Protein AF-A0A433U2H5-F1 (afdb_monomer_lite)

pLDDT: mean 84.9, std 12.85, range [33.16, 98.19]

Secondary structure (DSSP, 8-state):
-HHHHHHHHHHHHHHHHHHHHHHHHHHHHHHHHHHHHHHHHHHHT--TT--EEEE-TTS-SSSSPP-S--EEEESS-SS-SEEEEEEESSS-EEEEEEETTS-EEEEETTT-TT--S--GGGS-HHHHHHHHHHHHHHHH--HHHHHS-------

Foldseek 3Di:
DVVVVVVVVVVVVVVVVVVVVVVVVVVVVVVVVVVVVVVVQVVVQDDPQFPKDKDAQPRDPDPPTDDPGIDIDTPADSDNQKFWDADDDPVFGKIWMAGPVRDIFIDGCVVVVPSPDGCLVVDDPVVNVVRVVLRVQCVPADDDVSNVPPPPPDD

Structure (mmCIF, N/CA/C/O backbone):
data_AF-A0A433U2H5-F1
#
_entry.id   AF-A0A433U2H5-F1
#
loop_
_atom_site.group_PDB
_atom_site.id
_atom_site.type_symbol
_atom_site.label_atom_id
_atom_site.label_alt_id
_atom_site.label_comp_id
_atom_site.label_asym_id
_atom_site.label_entity_id
_atom_site.label_seq_id
_atom_site.pdbx_PDB_ins_code
_atom_site.Cartn_x
_atom_site.Cartn_y
_atom_site.Cartn_z
_atom_site.occupancy
_atom_site.B_iso_or_equiv
_atom_site.auth_seq_id
_atom_site.auth_comp_id
_atom_site.auth_asym_id
_atom_site.auth_atom_id
_atom_site.pdbx_PDB_model_num
ATOM 1 N N . MET A 1 1 ? 67.297 -12.622 -43.896 1.00 78.94 1 MET A N 1
ATOM 2 C CA . MET A 1 1 ? 66.364 -13.528 -43.183 1.00 78.94 1 MET A CA 1
ATOM 3 C C . MET A 1 1 ? 65.752 -12.877 -41.939 1.00 78.94 1 MET A C 1
ATOM 5 O O . MET A 1 1 ? 64.536 -12.780 -41.875 1.00 78.94 1 MET A O 1
ATOM 9 N N . ILE A 1 2 ? 66.555 -12.343 -41.008 1.00 82.69 2 ILE A N 1
ATOM 10 C CA . ILE A 1 2 ? 66.077 -11.701 -39.761 1.00 82.69 2 ILE A CA 1
ATOM 11 C C . ILE A 1 2 ? 65.102 -10.535 -40.014 1.00 82.69 2 ILE A C 1
ATOM 13 O O . ILE A 1 2 ? 64.040 -10.492 -39.406 1.00 82.69 2 ILE A O 1
ATOM 17 N N . LEU A 1 3 ? 65.402 -9.638 -40.962 1.00 79.56 3 LEU A N 1
ATOM 18 C CA . LEU A 1 3 ? 64.516 -8.512 -41.307 1.00 79.56 3 LEU A CA 1
ATOM 19 C C . LEU A 1 3 ? 63.147 -8.958 -41.845 1.00 79.56 3 LEU A C 1
ATOM 21 O O . LEU A 1 3 ? 62.137 -8.339 -41.539 1.00 79.56 3 LEU A O 1
ATOM 25 N N . ILE A 1 4 ? 63.101 -10.062 -42.597 1.00 82.19 4 ILE A N 1
ATOM 26 C CA . ILE A 1 4 ? 61.854 -10.616 -43.144 1.00 82.19 4 ILE A CA 1
ATOM 27 C C . ILE A 1 4 ? 61.012 -11.214 -42.013 1.00 8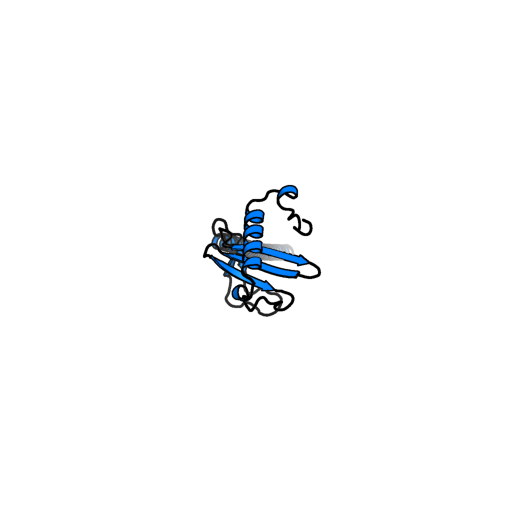2.19 4 ILE A C 1
ATOM 29 O O . ILE A 1 4 ? 59.814 -10.965 -41.947 1.00 82.19 4 ILE A O 1
ATOM 33 N N . ILE A 1 5 ? 61.647 -11.938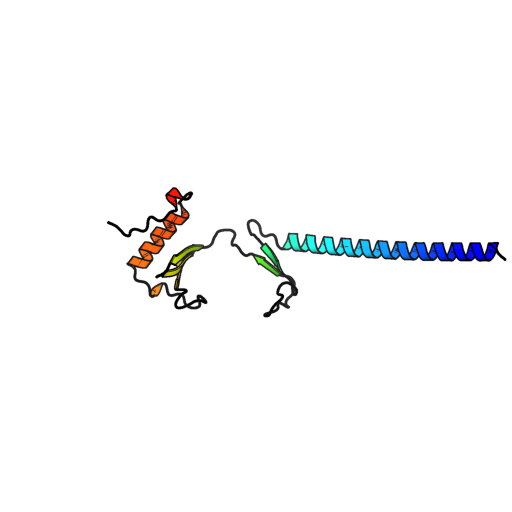 -41.086 1.00 81.81 5 ILE A N 1
ATOM 34 C CA . ILE A 1 5 ? 60.992 -12.510 -39.900 1.00 81.81 5 ILE A CA 1
ATOM 35 C C . ILE A 1 5 ? 60.451 -11.398 -38.992 1.00 81.81 5 ILE A C 1
ATOM 37 O O . ILE A 1 5 ? 59.309 -11.468 -38.548 1.00 81.81 5 ILE A O 1
ATOM 41 N N . MET A 1 6 ? 61.235 -10.341 -38.764 1.00 84.81 6 MET A N 1
ATOM 42 C CA . MET A 1 6 ? 60.808 -9.171 -37.992 1.00 84.81 6 MET A CA 1
ATOM 43 C C . MET A 1 6 ? 59.628 -8.459 -38.654 1.00 84.81 6 MET A C 1
ATOM 45 O O . MET A 1 6 ? 58.644 -8.158 -37.986 1.00 84.81 6 MET A O 1
ATOM 49 N N . MET A 1 7 ? 59.674 -8.256 -39.972 1.00 84.31 7 MET A N 1
ATOM 50 C CA . MET A 1 7 ? 58.583 -7.625 -40.714 1.00 84.31 7 MET A CA 1
ATOM 51 C C . MET A 1 7 ? 57.306 -8.479 -40.684 1.00 84.31 7 MET A C 1
ATOM 53 O O . MET A 1 7 ? 56.217 -7.947 -40.483 1.00 84.31 7 MET A O 1
ATOM 57 N N . TRP A 1 8 ? 57.427 -9.804 -40.792 1.00 86.62 8 TRP A N 1
ATOM 58 C CA . TRP A 1 8 ? 56.295 -10.729 -40.687 1.00 86.62 8 TRP A CA 1
ATOM 59 C C . TRP A 1 8 ? 55.679 -10.720 -39.279 1.00 86.62 8 TRP A C 1
ATOM 61 O O . TRP A 1 8 ? 54.466 -10.577 -39.134 1.00 86.62 8 TRP A O 1
ATOM 71 N N . LEU A 1 9 ? 56.506 -10.750 -38.228 1.00 84.62 9 LEU A N 1
ATOM 72 C CA . LEU A 1 9 ? 56.058 -10.597 -36.840 1.00 84.62 9 LEU A CA 1
ATOM 73 C C . LEU A 1 9 ? 55.347 -9.256 -36.616 1.00 84.62 9 LEU A C 1
ATOM 75 O O . LEU A 1 9 ? 54.261 -9.227 -36.041 1.00 84.62 9 LEU A O 1
ATOM 79 N N . MET A 1 10 ? 55.887 -8.152 -37.132 1.00 82.69 10 MET A N 1
ATOM 80 C CA . MET A 1 10 ? 55.245 -6.838 -37.038 1.00 82.69 10 MET A CA 1
ATOM 81 C C . MET A 1 10 ? 53.890 -6.788 -37.755 1.00 82.69 10 MET A C 1
ATOM 83 O O . MET A 1 10 ? 52.936 -6.217 -37.218 1.00 82.69 10 MET A O 1
ATOM 87 N N . ILE A 1 11 ? 53.767 -7.418 -38.928 1.00 85.38 11 ILE A N 1
ATOM 88 C CA . ILE A 1 11 ? 52.495 -7.528 -39.656 1.00 85.38 11 ILE A CA 1
ATOM 89 C C . ILE A 1 11 ? 51.490 -8.356 -38.841 1.00 85.38 11 ILE A C 1
ATOM 91 O O . ILE A 1 11 ? 50.367 -7.903 -38.621 1.00 85.38 11 ILE A O 1
ATOM 95 N N . THR A 1 12 ? 51.888 -9.519 -38.313 1.00 86.75 12 THR A N 1
ATOM 96 C CA . THR A 1 12 ? 50.999 -10.367 -37.494 1.00 86.75 12 THR A CA 1
ATOM 97 C C . THR A 1 12 ? 50.545 -9.683 -36.200 1.00 86.75 12 THR A C 1
ATOM 99 O O . THR A 1 12 ? 49.359 -9.729 -35.871 1.00 86.75 12 THR A O 1
ATOM 102 N N . MET A 1 13 ? 51.434 -8.966 -35.505 1.00 85.81 13 MET A N 1
ATOM 103 C CA . MET A 1 13 ? 51.095 -8.175 -34.314 1.00 85.81 13 MET A CA 1
ATOM 104 C C . MET A 1 13 ? 50.144 -7.026 -34.639 1.00 85.81 13 MET A C 1
ATOM 106 O O . MET A 1 13 ? 49.189 -6.785 -33.899 1.00 85.81 13 MET A O 1
ATOM 110 N N . SER A 1 14 ? 50.341 -6.362 -35.779 1.00 88.50 14 SER A N 1
ATOM 111 C CA . SER A 1 14 ? 49.454 -5.293 -36.246 1.00 88.50 14 SER A CA 1
ATOM 112 C C . SER A 1 14 ? 48.051 -5.816 -36.571 1.00 88.50 14 SER A C 1
ATOM 114 O O . SER A 1 14 ? 47.055 -5.211 -36.163 1.00 88.50 14 SER A O 1
ATOM 116 N N . VAL A 1 15 ? 47.952 -6.975 -37.232 1.00 89.25 15 VAL A N 1
ATOM 117 C CA . VAL A 1 15 ? 46.672 -7.642 -37.529 1.00 89.25 15 VAL A CA 1
ATOM 118 C C . VAL A 1 15 ? 45.981 -8.102 -36.239 1.00 89.25 15 VAL A C 1
ATOM 120 O O . VAL A 1 15 ? 44.795 -7.821 -36.050 1.00 89.25 15 VAL A O 1
ATOM 123 N N . MET A 1 16 ? 46.712 -8.717 -35.302 1.00 88.56 16 MET A N 1
ATOM 124 C CA . MET A 1 16 ? 46.182 -9.137 -33.997 1.00 88.56 16 MET A CA 1
ATOM 125 C C . MET A 1 16 ? 45.666 -7.943 -33.176 1.00 88.56 16 MET A C 1
ATOM 127 O O . MET A 1 16 ? 44.552 -7.979 -32.644 1.00 88.56 16 MET A O 1
ATOM 131 N N . MET A 1 17 ? 46.420 -6.838 -33.129 1.00 88.81 17 MET A N 1
ATOM 132 C CA . MET A 1 17 ? 45.986 -5.588 -32.493 1.00 88.81 17 MET A CA 1
ATOM 133 C C . MET A 1 17 ? 44.728 -5.012 -33.152 1.00 88.81 17 MET A C 1
ATOM 135 O O . MET A 1 17 ? 43.847 -4.501 -32.453 1.00 88.81 17 MET A O 1
ATOM 139 N N . MET A 1 18 ? 44.612 -5.091 -34.481 1.00 91.31 18 MET A N 1
ATOM 140 C CA . MET A 1 18 ? 43.421 -4.646 -35.207 1.00 91.31 18 MET A CA 1
ATOM 141 C C . MET A 1 18 ? 42.194 -5.492 -34.840 1.00 91.31 18 MET A C 1
ATOM 143 O O . MET A 1 18 ? 41.137 -4.932 -34.535 1.00 91.31 18 MET A O 1
ATOM 147 N N . MET A 1 19 ? 42.336 -6.819 -34.771 1.00 91.56 19 MET A N 1
ATOM 148 C CA . MET A 1 19 ? 41.271 -7.730 -34.335 1.00 91.56 19 MET A CA 1
ATOM 149 C C . MET A 1 19 ? 40.829 -7.450 -32.894 1.00 91.56 19 MET A C 1
ATOM 151 O O . MET A 1 19 ? 39.633 -7.301 -32.635 1.00 91.56 19 MET A O 1
ATOM 155 N N . MET A 1 20 ? 41.773 -7.272 -31.968 1.00 91.94 20 MET A N 1
ATOM 156 C CA . MET A 1 20 ? 41.472 -6.957 -30.568 1.00 91.94 20 MET A CA 1
ATOM 157 C C . MET A 1 20 ? 40.729 -5.619 -30.422 1.00 91.94 20 MET A C 1
ATOM 159 O O . MET A 1 20 ? 39.733 -5.530 -29.698 1.00 91.94 20 MET A O 1
ATOM 163 N N . LYS A 1 21 ? 41.128 -4.588 -31.184 1.00 93.44 21 LYS A N 1
ATOM 164 C CA . LYS A 1 21 ? 40.413 -3.301 -31.250 1.00 93.44 21 LYS A CA 1
ATOM 165 C C . LYS A 1 21 ? 38.985 -3.459 -31.788 1.00 93.44 21 LYS A C 1
ATOM 167 O O . LYS A 1 21 ? 38.071 -2.822 -31.261 1.00 93.44 21 LYS A O 1
ATOM 172 N N . MET A 1 22 ? 38.766 -4.301 -32.802 1.00 92.06 22 MET A N 1
ATOM 173 C CA . MET A 1 22 ? 37.423 -4.588 -33.326 1.00 92.06 22 MET A CA 1
ATOM 174 C C . MET A 1 22 ? 36.538 -5.306 -32.297 1.00 92.06 22 MET A C 1
ATOM 176 O O . MET A 1 22 ? 35.381 -4.917 -32.121 1.00 92.06 22 MET A O 1
ATOM 180 N N . MET A 1 23 ? 37.071 -6.296 -31.574 1.00 91.25 23 MET A N 1
ATOM 181 C CA . MET A 1 23 ? 36.339 -6.984 -30.501 1.00 91.25 23 MET A CA 1
ATOM 182 C C . MET A 1 23 ? 35.938 -6.021 -29.378 1.00 91.25 23 MET A C 1
ATOM 184 O O . MET A 1 23 ? 34.775 -5.998 -28.971 1.00 91.25 23 MET A O 1
ATOM 188 N N . LEU A 1 24 ? 36.855 -5.151 -28.940 1.00 93.56 24 LEU A N 1
ATOM 189 C CA . LEU A 1 24 ? 36.573 -4.157 -27.901 1.00 93.56 24 LEU A CA 1
ATOM 190 C C . LEU A 1 24 ? 35.487 -3.159 -28.342 1.00 93.56 24 LEU A C 1
ATOM 192 O O . LEU A 1 24 ? 34.612 -2.791 -27.556 1.00 93.56 24 LEU A O 1
ATOM 196 N N . ARG A 1 25 ? 35.502 -2.743 -29.619 1.00 94.12 25 ARG A N 1
ATOM 197 C CA . ARG A 1 25 ? 34.451 -1.900 -30.218 1.00 94.12 25 ARG A CA 1
ATOM 198 C C . ARG A 1 25 ? 33.093 -2.612 -30.229 1.00 94.12 25 ARG A C 1
ATOM 200 O O . ARG A 1 25 ? 32.097 -1.994 -29.855 1.00 94.12 25 ARG A O 1
ATOM 207 N N . ARG A 1 26 ? 33.046 -3.904 -30.581 1.00 93.12 26 ARG A N 1
ATOM 208 C CA . ARG A 1 26 ? 31.819 -4.725 -30.529 1.00 93.12 26 ARG A CA 1
ATOM 209 C C . ARG A 1 26 ? 31.278 -4.858 -29.101 1.00 93.12 26 ARG A C 1
ATOM 211 O O . ARG A 1 26 ? 30.085 -4.651 -28.892 1.00 93.12 26 ARG A O 1
ATOM 218 N N . MET A 1 27 ? 32.138 -5.118 -28.113 1.00 93.44 27 MET A N 1
ATOM 219 C CA . MET A 1 27 ? 31.737 -5.185 -26.699 1.00 93.44 27 MET A CA 1
ATOM 220 C C . MET A 1 27 ? 31.167 -3.850 -26.201 1.00 93.44 27 MET A C 1
ATOM 222 O O . MET A 1 27 ? 30.094 -3.829 -25.595 1.00 93.44 27 MET A O 1
ATOM 226 N N . LYS A 1 28 ? 31.828 -2.724 -26.513 1.00 94.69 28 LYS A N 1
ATOM 227 C CA . LYS A 1 28 ? 31.326 -1.379 -26.180 1.00 94.69 28 LYS A CA 1
ATOM 228 C C . LYS A 1 28 ? 29.967 -1.099 -26.825 1.00 94.69 28 LYS A C 1
ATOM 230 O O . LYS A 1 28 ? 29.075 -0.586 -26.151 1.00 94.69 28 LYS A O 1
ATOM 235 N N . LEU A 1 29 ? 29.773 -1.474 -28.092 1.00 93.38 29 LEU A N 1
ATOM 236 C CA . LEU A 1 29 ? 28.487 -1.323 -28.780 1.00 93.38 29 LEU A CA 1
ATOM 237 C C . LEU A 1 29 ? 27.380 -2.145 -28.102 1.00 93.38 29 LEU A C 1
ATOM 239 O O . LEU A 1 29 ? 26.318 -1.602 -27.803 1.00 93.38 29 LEU A O 1
ATOM 243 N N . MET A 1 30 ? 27.640 -3.416 -27.784 1.00 90.94 30 MET A N 1
ATOM 244 C CA . MET A 1 30 ? 26.696 -4.282 -27.064 1.00 90.94 30 MET A CA 1
ATOM 245 C C . MET A 1 30 ? 26.318 -3.708 -25.691 1.00 90.94 30 MET A C 1
ATOM 247 O O . MET A 1 30 ? 25.140 -3.696 -25.324 1.00 90.94 30 MET A O 1
ATOM 251 N N . MET A 1 31 ? 27.292 -3.176 -24.945 1.00 91.25 31 MET A N 1
ATOM 252 C CA . MET A 1 31 ? 27.048 -2.524 -23.655 1.00 91.25 31 MET A CA 1
ATOM 253 C C . MET A 1 31 ? 26.176 -1.269 -23.813 1.00 91.25 31 MET A C 1
ATOM 255 O O . MET A 1 31 ? 25.192 -1.110 -23.089 1.00 91.25 31 MET A O 1
ATOM 259 N N . MET A 1 32 ? 26.465 -0.417 -24.805 1.00 89.69 32 MET A N 1
ATOM 260 C CA . MET A 1 32 ? 25.648 0.766 -25.107 1.00 89.69 32 MET A CA 1
ATOM 261 C C . MET A 1 32 ? 24.207 0.401 -25.493 1.00 89.69 32 MET A C 1
ATOM 263 O O . MET A 1 32 ? 23.267 1.055 -25.037 1.00 89.69 32 MET A O 1
ATOM 267 N N . LEU A 1 33 ? 24.008 -0.653 -26.291 1.00 88.06 33 LEU A N 1
ATOM 268 C CA . LEU A 1 33 ? 22.678 -1.142 -26.672 1.00 88.06 33 LEU A CA 1
ATOM 269 C C . LEU A 1 33 ? 21.898 -1.686 -25.464 1.00 88.06 33 LEU A C 1
ATOM 271 O O . LEU A 1 33 ? 20.714 -1.371 -25.317 1.00 88.06 33 LEU A O 1
ATOM 275 N N . LYS A 1 34 ? 22.554 -2.423 -24.553 1.00 84.81 34 LYS A N 1
ATOM 276 C CA . LYS A 1 34 ? 21.951 -2.872 -23.282 1.00 84.81 34 LYS A CA 1
ATOM 277 C C . LYS A 1 34 ? 21.509 -1.689 -22.413 1.00 84.81 34 LYS A C 1
ATOM 279 O O . LYS A 1 34 ? 20.381 -1.683 -21.922 1.00 84.81 34 LYS A O 1
ATOM 284 N N . VAL A 1 35 ? 22.352 -0.664 -22.265 1.00 82.31 35 VAL A N 1
ATOM 285 C CA . VAL A 1 35 ? 22.015 0.556 -21.505 1.00 82.31 35 VAL A CA 1
ATOM 286 C C . VAL A 1 35 ? 20.846 1.306 -22.150 1.00 82.31 35 VAL A C 1
ATOM 288 O O . VAL A 1 35 ? 19.926 1.724 -21.445 1.00 82.31 35 VAL A O 1
ATOM 291 N N . LYS A 1 36 ? 20.826 1.440 -23.485 1.00 80.38 36 LYS A N 1
ATOM 292 C CA . LYS A 1 36 ? 19.702 2.054 -24.215 1.00 80.38 36 LYS A CA 1
ATOM 293 C C . LYS A 1 36 ? 18.393 1.280 -24.018 1.00 80.38 36 LYS A C 1
ATOM 295 O O . LYS A 1 36 ? 17.375 1.917 -23.756 1.00 80.38 36 LYS A O 1
ATOM 300 N N . ARG A 1 37 ? 18.409 -0.061 -24.072 1.00 74.31 37 ARG A N 1
ATOM 301 C CA . ARG A 1 37 ? 17.229 -0.901 -23.770 1.00 74.31 37 ARG A CA 1
ATOM 302 C C . ARG A 1 37 ? 16.722 -0.685 -22.343 1.00 74.31 37 ARG A C 1
ATOM 304 O O . ARG A 1 37 ? 15.539 -0.407 -22.180 1.00 74.31 37 ARG A O 1
ATOM 311 N N . LYS A 1 38 ? 17.605 -0.707 -21.334 1.00 68.31 38 LYS A N 1
ATOM 312 C CA . LYS A 1 38 ? 17.231 -0.429 -19.931 1.00 68.31 38 LYS A CA 1
ATOM 313 C C . LYS A 1 38 ? 16.613 0.963 -19.760 1.00 68.31 38 LYS A C 1
ATOM 315 O O . LYS A 1 38 ? 15.586 1.106 -19.107 1.00 68.31 38 LYS A O 1
ATOM 320 N N . ARG A 1 39 ? 17.195 1.993 -20.388 1.00 67.62 39 ARG A N 1
ATOM 321 C CA . ARG A 1 39 ? 16.642 3.361 -20.373 1.00 67.62 39 ARG A CA 1
ATOM 322 C C . ARG A 1 39 ? 15.272 3.446 -21.049 1.00 67.62 39 ARG A C 1
ATOM 324 O O . ARG A 1 39 ? 14.404 4.140 -20.534 1.00 67.62 39 ARG A O 1
ATOM 331 N N . LYS A 1 40 ? 15.070 2.751 -22.175 1.00 65.94 40 LYS A N 1
ATOM 332 C CA . LYS A 1 40 ? 13.776 2.700 -22.875 1.00 65.94 40 LYS A CA 1
ATOM 333 C C . LYS A 1 40 ? 12.712 2.014 -22.013 1.00 65.94 40 LYS A C 1
ATOM 335 O O . LYS A 1 40 ? 11.648 2.588 -21.841 1.00 65.94 40 LYS A O 1
ATOM 340 N N . SER A 1 41 ? 13.051 0.884 -21.393 1.00 63.78 41 SER A N 1
ATOM 341 C CA . SER A 1 41 ? 12.191 0.176 -20.434 1.00 63.78 41 SER A CA 1
ATOM 342 C C . SER A 1 41 ? 11.778 1.053 -19.249 1.00 63.78 41 SER A C 1
ATOM 344 O O . SER A 1 41 ? 10.612 1.096 -18.875 1.00 63.78 41 SER A O 1
ATOM 346 N N . LYS A 1 42 ? 12.723 1.820 -18.685 1.00 62.84 42 LYS A N 1
ATOM 347 C CA . LYS A 1 42 ? 12.439 2.745 -17.578 1.00 62.84 42 LYS A CA 1
ATOM 348 C C . LYS A 1 42 ? 11.511 3.894 -17.995 1.00 62.84 42 LYS A C 1
ATOM 350 O O . LYS A 1 42 ? 10.712 4.343 -17.186 1.00 62.84 42 LYS A O 1
ATOM 355 N N . LYS A 1 43 ? 11.593 4.359 -19.250 1.00 64.75 43 LYS A N 1
ATOM 356 C CA . LYS A 1 43 ? 10.686 5.386 -19.793 1.00 64.75 43 LYS A CA 1
ATOM 357 C C . LYS A 1 43 ? 9.279 4.853 -20.071 1.00 64.75 43 LYS A C 1
ATOM 359 O O . LYS A 1 43 ? 8.326 5.587 -19.865 1.00 64.75 43 LYS A O 1
ATOM 364 N N . THR A 1 44 ? 9.140 3.609 -20.532 1.00 69.12 44 THR A N 1
ATOM 365 C CA . THR A 1 44 ? 7.826 3.013 -20.841 1.00 69.12 44 THR A CA 1
ATOM 366 C C . THR A 1 44 ? 7.033 2.626 -19.598 1.00 69.12 44 THR A C 1
ATOM 368 O O . THR A 1 44 ? 5.830 2.438 -19.695 1.00 69.12 44 THR A O 1
ATOM 371 N N . CYS A 1 45 ? 7.699 2.504 -18.449 1.00 72.31 45 CYS A N 1
ATOM 372 C CA . CYS A 1 45 ? 7.095 2.036 -17.207 1.00 72.31 45 CYS A CA 1
ATOM 373 C C . CYS A 1 45 ? 6.838 3.131 -16.173 1.00 72.31 45 CYS A C 1
ATOM 375 O O . CYS A 1 45 ? 6.482 2.822 -15.048 1.00 72.31 45 CYS A O 1
ATOM 377 N N . HIS A 1 46 ? 7.058 4.399 -16.513 1.00 68.81 46 HIS A N 1
ATOM 378 C CA . HIS A 1 46 ? 6.863 5.508 -15.587 1.00 68.81 46 HIS A CA 1
ATOM 379 C C . HIS A 1 46 ? 5.517 6.182 -15.865 1.00 68.81 46 HIS A C 1
ATOM 381 O O . HIS A 1 46 ? 5.439 7.124 -16.655 1.00 68.81 46 HIS A O 1
ATOM 387 N N . THR A 1 47 ? 4.455 5.710 -15.216 1.00 67.81 47 THR A N 1
ATOM 388 C CA . THR A 1 47 ? 3.161 6.405 -15.214 1.00 67.81 47 THR A CA 1
ATOM 389 C C . THR A 1 47 ? 3.240 7.598 -14.261 1.00 67.81 47 THR A C 1
ATOM 391 O O . THR A 1 47 ? 3.814 7.496 -13.178 1.00 67.81 47 THR A O 1
ATOM 394 N N . GLN A 1 48 ? 2.715 8.754 -14.670 1.00 66.75 48 GLN A N 1
ATOM 395 C CA . GLN A 1 48 ? 2.747 9.972 -13.857 1.00 66.75 48 GLN A CA 1
ATOM 396 C C . GLN A 1 48 ? 2.097 9.715 -12.486 1.00 66.75 48 GLN A C 1
ATOM 398 O O . GLN A 1 48 ? 0.992 9.182 -12.442 1.00 66.75 48 GLN A O 1
ATOM 403 N N . ASN A 1 49 ? 2.813 10.074 -11.413 1.00 63.41 49 ASN A N 1
ATOM 404 C CA . ASN A 1 49 ? 2.452 9.922 -9.994 1.00 63.41 49 ASN A CA 1
ATOM 405 C C . ASN A 1 49 ? 2.383 8.479 -9.433 1.00 63.41 49 ASN A C 1
ATOM 407 O O . ASN A 1 49 ? 2.050 8.315 -8.259 1.00 63.41 49 ASN A O 1
ATOM 411 N N . MET A 1 50 ? 2.769 7.452 -10.205 1.00 67.88 50 MET A N 1
ATOM 412 C CA . MET A 1 50 ? 2.796 6.053 -9.749 1.00 67.88 50 MET A CA 1
ATOM 413 C C . MET A 1 50 ? 4.220 5.573 -9.460 1.00 67.88 50 MET A C 1
ATOM 415 O O . MET A 1 50 ? 5.141 5.810 -10.244 1.00 67.88 50 MET A O 1
ATOM 419 N N . ASN A 1 51 ? 4.380 4.758 -8.415 1.00 73.75 51 ASN A N 1
ATOM 420 C CA . ASN A 1 51 ? 5.582 3.942 -8.238 1.00 73.75 51 ASN A CA 1
ATOM 421 C C . ASN A 1 51 ? 5.437 2.645 -9.044 1.00 73.75 51 ASN A C 1
ATOM 423 O O . ASN A 1 51 ? 4.843 1.671 -8.580 1.00 73.75 51 ASN A O 1
ATOM 427 N N . CYS A 1 52 ? 5.961 2.658 -10.267 1.00 79.75 52 CYS A N 1
ATOM 428 C CA . CYS A 1 52 ? 5.914 1.532 -11.193 1.00 79.75 52 CYS A CA 1
ATOM 429 C C . CYS A 1 52 ? 7.305 0.933 -11.435 1.00 79.75 52 CYS A C 1
ATOM 431 O O . CYS A 1 52 ? 8.297 1.647 -11.614 1.00 79.75 52 CYS A O 1
ATOM 433 N N . PHE A 1 53 ? 7.362 -0.392 -11.498 1.00 79.62 53 PHE A N 1
ATOM 434 C CA . PHE A 1 53 ? 8.558 -1.191 -11.719 1.00 79.62 53 PHE A CA 1
ATOM 435 C C . PHE A 1 53 ? 8.395 -2.028 -12.987 1.00 79.62 53 PHE A C 1
ATOM 437 O O . PHE A 1 53 ? 7.309 -2.519 -13.292 1.00 79.62 53 PHE A O 1
ATOM 444 N N . THR A 1 54 ? 9.481 -2.205 -13.742 1.00 82.25 54 THR A N 1
ATOM 445 C CA . THR A 1 54 ? 9.490 -3.183 -14.835 1.00 82.25 54 THR A CA 1
ATOM 446 C C . THR A 1 54 ? 9.874 -4.544 -14.275 1.00 82.25 54 THR A C 1
ATOM 448 O O . THR A 1 54 ? 10.942 -4.681 -13.679 1.00 82.25 54 THR A O 1
ATOM 451 N N . HIS A 1 55 ? 9.031 -5.536 -14.524 1.00 84.44 55 HIS A N 1
ATOM 452 C CA . HIS A 1 55 ? 9.302 -6.943 -14.267 1.00 84.44 55 HIS A CA 1
ATOM 453 C C . HIS A 1 55 ? 9.492 -7.665 -15.600 1.00 84.44 55 HIS A C 1
ATOM 455 O O . HIS A 1 55 ? 8.974 -7.233 -16.629 1.00 84.44 55 HIS A O 1
ATOM 461 N N . ASP A 1 56 ? 10.253 -8.749 -15.592 1.00 81.94 56 ASP A N 1
ATOM 462 C CA . ASP A 1 56 ? 10.474 -9.623 -16.740 1.00 81.94 56 ASP A CA 1
ATOM 463 C C . ASP A 1 56 ? 10.433 -11.091 -16.297 1.00 81.94 56 ASP A C 1
ATOM 465 O O . ASP A 1 56 ? 10.121 -11.401 -15.142 1.00 81.94 56 ASP A O 1
ATOM 469 N N . ASN A 1 57 ? 10.727 -12.001 -17.226 1.00 86.88 57 ASN A N 1
ATOM 470 C CA . ASN A 1 57 ? 10.691 -13.440 -16.970 1.00 86.88 57 ASN A CA 1
ATOM 471 C C . ASN A 1 57 ? 11.686 -13.890 -15.884 1.00 86.88 57 ASN A C 1
ATOM 473 O O . ASN A 1 57 ? 11.525 -14.966 -15.319 1.00 86.88 57 ASN A O 1
ATOM 477 N N . ASP A 1 58 ? 12.686 -13.065 -15.560 1.00 84.44 58 ASP A N 1
ATOM 478 C CA . ASP A 1 58 ? 13.725 -13.385 -14.584 1.00 84.44 58 ASP A CA 1
ATOM 479 C C . ASP A 1 58 ? 13.429 -12.806 -13.190 1.00 84.44 58 ASP A C 1
ATOM 481 O O . ASP A 1 58 ? 14.253 -12.955 -12.277 1.00 84.44 58 ASP A O 1
ATOM 485 N N . HIS A 1 59 ? 12.288 -12.134 -12.997 1.00 83.75 59 HIS A N 1
ATOM 486 C CA . HIS A 1 59 ? 11.973 -11.473 -11.733 1.00 83.75 59 HIS A CA 1
ATOM 487 C C . HIS A 1 59 ? 11.714 -12.465 -10.587 1.00 83.75 59 HIS A C 1
ATOM 489 O O . HIS A 1 59 ? 12.309 -12.332 -9.515 1.00 83.75 59 HIS A O 1
ATOM 495 N N . TRP A 1 60 ? 10.872 -13.479 -10.805 1.00 84.50 60 TRP A N 1
ATOM 496 C CA . TRP A 1 60 ? 10.544 -14.480 -9.784 1.00 84.50 60 TRP A CA 1
ATOM 497 C C . TRP A 1 60 ? 11.629 -15.554 -9.713 1.00 84.50 60 TRP A C 1
ATOM 499 O O . TRP A 1 60 ? 11.915 -16.234 -10.696 1.00 84.50 60 TRP A O 1
ATOM 509 N N . LYS A 1 61 ? 12.241 -15.716 -8.534 1.00 88.81 61 LYS A N 1
ATOM 510 C CA . LYS A 1 61 ? 13.259 -16.756 -8.283 1.00 88.81 61 LYS A CA 1
ATOM 511 C C . LYS A 1 61 ? 12.660 -18.083 -7.824 1.00 88.81 61 LYS A C 1
ATOM 513 O O . LYS A 1 61 ? 13.305 -19.119 -7.949 1.00 88.81 61 LYS A O 1
ATOM 518 N N . THR A 1 62 ? 11.414 -18.056 -7.366 1.00 86.75 62 THR A N 1
ATOM 519 C CA . THR A 1 62 ? 10.634 -19.221 -6.948 1.00 86.75 62 THR A CA 1
ATOM 520 C C . THR A 1 62 ? 9.315 -19.277 -7.721 1.00 86.75 62 THR A C 1
ATOM 522 O O . THR A 1 62 ? 8.810 -18.220 -8.102 1.00 86.75 62 THR A O 1
ATOM 525 N N . PRO A 1 63 ? 8.738 -20.472 -7.942 1.00 86.00 63 PRO A N 1
ATOM 526 C CA . PRO A 1 63 ? 7.437 -20.607 -8.589 1.00 86.00 63 PRO A CA 1
ATOM 527 C C . PRO A 1 63 ? 6.321 -19.834 -7.851 1.00 86.00 63 PRO A C 1
ATOM 529 O O . PRO A 1 63 ? 6.398 -19.701 -6.627 1.00 86.00 63 PRO A O 1
ATOM 532 N N . PRO A 1 64 ? 5.268 -19.379 -8.558 1.00 84.88 64 PRO A N 1
ATOM 533 C CA . PRO A 1 64 ? 5.073 -19.488 -10.005 1.00 84.88 64 PRO A CA 1
ATOM 534 C C . PRO A 1 64 ? 5.960 -18.509 -10.792 1.00 84.88 64 PRO A C 1
ATOM 536 O O . PRO A 1 64 ? 6.123 -17.350 -10.418 1.00 84.88 64 PRO A O 1
ATOM 539 N N . TYR A 1 65 ? 6.532 -18.986 -11.900 1.00 86.50 65 TYR A N 1
ATOM 540 C CA . TYR A 1 65 ? 7.364 -18.166 -12.782 1.00 86.50 65 TYR A CA 1
ATOM 541 C C . TYR A 1 65 ? 6.516 -17.386 -13.791 1.00 86.50 65 TYR A C 1
ATOM 543 O O . TYR A 1 65 ? 5.488 -17.871 -14.262 1.00 86.50 65 TYR A O 1
ATOM 551 N N . TRP A 1 66 ? 6.989 -16.199 -14.170 1.00 84.94 66 TRP A N 1
ATOM 552 C CA . TRP A 1 66 ? 6.399 -15.386 -15.231 1.00 84.94 66 TRP A CA 1
ATOM 553 C C . TRP A 1 66 ? 7.110 -15.641 -16.565 1.00 84.94 66 TRP A C 1
ATOM 555 O O . TRP A 1 66 ? 8.334 -15.593 -16.631 1.00 84.94 66 TRP A O 1
ATOM 565 N N . ASN A 1 67 ? 6.364 -15.902 -17.638 1.00 88.94 67 ASN A N 1
ATOM 566 C CA . ASN A 1 67 ? 6.922 -16.249 -18.953 1.00 88.94 67 ASN A CA 1
ATOM 567 C C . ASN A 1 67 ? 6.379 -15.404 -20.122 1.00 88.94 67 ASN A C 1
ATOM 569 O O . ASN A 1 67 ? 6.769 -15.635 -21.267 1.00 88.94 67 ASN A O 1
ATOM 573 N N . TYR A 1 68 ? 5.547 -14.393 -19.856 1.00 86.25 68 TYR A N 1
ATOM 574 C CA . TYR A 1 68 ? 4.885 -13.583 -20.891 1.00 86.25 68 TYR A CA 1
ATOM 575 C C . TYR A 1 68 ? 5.650 -12.309 -21.302 1.00 86.25 68 TYR A C 1
ATOM 577 O O . TYR A 1 68 ? 5.109 -11.454 -22.000 1.00 86.25 68 TYR A O 1
ATOM 585 N N . GLY A 1 69 ? 6.923 -12.174 -20.921 1.00 83.50 69 GLY A N 1
ATOM 586 C CA . GLY A 1 69 ? 7.788 -11.062 -21.325 1.00 83.50 69 GLY A CA 1
ATOM 587 C C . GLY A 1 69 ? 7.769 -9.873 -20.356 1.00 83.50 69 GLY A C 1
ATOM 588 O O . GLY A 1 69 ? 7.234 -9.971 -19.256 1.00 83.50 69 GLY A O 1
ATOM 589 N N . PRO A 1 70 ? 8.400 -8.739 -20.702 1.00 83.56 70 PRO A N 1
ATOM 590 C CA . PRO A 1 70 ? 8.485 -7.603 -19.793 1.00 83.56 70 PRO A CA 1
ATOM 591 C C . PRO A 1 70 ? 7.120 -6.935 -19.601 1.00 83.56 70 PRO A C 1
ATOM 593 O O . PRO A 1 70 ? 6.439 -6.621 -20.577 1.00 83.56 70 PRO A O 1
ATOM 596 N N . PHE A 1 71 ? 6.757 -6.648 -18.355 1.00 83.38 71 PHE A N 1
ATOM 597 C CA . PHE A 1 71 ? 5.538 -5.922 -18.013 1.00 83.38 71 PHE A CA 1
ATOM 598 C C . PHE A 1 71 ? 5.791 -4.869 -16.937 1.00 83.38 71 PHE A C 1
ATOM 600 O O . PHE A 1 71 ? 6.839 -4.837 -16.287 1.00 83.38 71 PHE A O 1
ATOM 607 N N . CYS A 1 72 ? 4.818 -3.978 -16.773 1.00 84.00 72 CYS A N 1
ATOM 608 C CA . CYS A 1 72 ? 4.846 -2.949 -15.749 1.00 84.00 72 CYS A CA 1
ATOM 609 C C . CYS A 1 72 ? 3.963 -3.336 -14.578 1.00 84.00 72 CYS A C 1
ATOM 611 O O . CYS A 1 72 ? 2.773 -3.582 -14.748 1.00 84.00 72 CYS A O 1
ATOM 613 N N . PHE A 1 73 ? 4.560 -3.355 -13.394 1.00 80.19 73 PHE A N 1
ATOM 614 C CA . PHE A 1 73 ? 3.867 -3.545 -12.135 1.00 80.19 73 PHE A CA 1
ATOM 615 C C . PHE A 1 73 ? 3.887 -2.227 -11.372 1.00 80.19 73 PHE A C 1
ATOM 617 O O . PHE A 1 73 ? 4.953 -1.703 -11.053 1.00 80.19 73 PHE A O 1
ATOM 624 N N . CYS A 1 74 ? 2.713 -1.681 -11.094 1.00 79.19 74 CYS A N 1
ATOM 625 C CA . CYS A 1 74 ? 2.570 -0.467 -10.310 1.00 79.19 74 CYS A CA 1
ATOM 626 C C . CYS A 1 74 ? 1.917 -0.844 -8.989 1.00 79.19 74 CYS A C 1
ATOM 628 O O . CYS A 1 74 ? 0.747 -1.212 -8.962 1.00 79.19 74 CYS A O 1
ATOM 630 N N . SER A 1 75 ? 2.689 -0.785 -7.907 1.00 69.62 75 SER A N 1
ATOM 631 C CA . SER A 1 75 ? 2.240 -1.222 -6.580 1.00 69.62 75 SER A CA 1
ATOM 632 C C . SER A 1 75 ? 1.249 -0.254 -5.934 1.00 69.62 75 SER A C 1
ATOM 634 O O . SER A 1 75 ? 0.635 -0.596 -4.931 1.00 69.62 75 SER A O 1
ATOM 636 N N . ASN A 1 76 ? 1.145 0.967 -6.459 1.00 66.25 76 ASN A N 1
ATOM 637 C CA . ASN A 1 76 ? 0.279 2.014 -5.934 1.00 66.25 76 ASN A CA 1
ATOM 638 C C . ASN A 1 76 ? -0.697 2.484 -7.009 1.00 66.25 76 ASN A C 1
ATOM 640 O O . ASN A 1 76 ? -0.364 2.377 -8.185 1.00 66.25 76 ASN A O 1
ATOM 644 N N . ALA A 1 77 ? -1.837 3.039 -6.600 1.00 60.69 77 ALA A N 1
ATOM 645 C CA . ALA A 1 77 ? -2.710 3.866 -7.426 1.00 60.69 77 ALA A CA 1
ATOM 646 C C . ALA A 1 77 ? -2.413 5.359 -7.178 1.00 60.69 77 ALA A C 1
ATOM 648 O O . ALA A 1 77 ? -2.000 5.756 -6.092 1.00 60.69 77 ALA A O 1
ATOM 649 N N . ASN A 1 78 ? -2.579 6.196 -8.207 1.00 55.62 78 ASN A N 1
ATOM 650 C CA . ASN A 1 78 ? -2.215 7.622 -8.183 1.00 55.62 78 ASN A CA 1
ATOM 651 C C . ASN A 1 78 ? -2.978 8.428 -7.127 1.00 55.62 78 ASN A C 1
ATOM 653 O O . ASN A 1 78 ? -2.504 9.465 -6.666 1.00 55.62 78 ASN A O 1
ATOM 657 N N . ASN A 1 79 ? -4.156 7.939 -6.754 1.00 59.19 79 ASN A N 1
ATOM 658 C CA . ASN A 1 79 ? -4.821 8.242 -5.505 1.00 59.19 79 ASN A CA 1
ATOM 659 C C . ASN A 1 79 ? -4.867 6.931 -4.714 1.00 59.19 79 ASN A C 1
ATOM 661 O O . ASN A 1 79 ? -5.040 5.867 -5.303 1.00 59.19 79 ASN A O 1
ATOM 665 N N . ASN A 1 80 ? -4.703 6.961 -3.397 1.00 62.72 80 ASN A N 1
ATOM 666 C CA . ASN A 1 80 ? -5.047 5.781 -2.611 1.00 62.72 80 ASN A CA 1
ATOM 667 C C . ASN A 1 80 ? -6.543 5.531 -2.852 1.00 62.72 80 ASN A C 1
ATOM 669 O O . ASN A 1 80 ? -7.372 6.312 -2.394 1.00 62.72 80 ASN A O 1
ATOM 673 N N . THR A 1 81 ? -6.892 4.509 -3.639 1.00 78.88 81 THR A N 1
ATOM 674 C CA . THR A 1 81 ? -8.291 4.205 -3.987 1.00 78.88 81 THR A CA 1
ATOM 675 C C . THR A 1 81 ? -9.074 3.672 -2.791 1.00 78.88 81 THR A C 1
ATOM 677 O O . THR A 1 81 ? -10.291 3.500 -2.882 1.00 78.88 81 THR A O 1
ATOM 680 N N . TYR A 1 82 ? -8.374 3.427 -1.682 1.00 89.94 82 TYR A N 1
ATOM 681 C CA . TYR A 1 82 ? -8.896 2.955 -0.419 1.00 89.94 82 TYR A CA 1
ATOM 682 C C . TYR A 1 82 ? -8.029 3.416 0.759 1.00 89.94 82 TYR A C 1
ATOM 684 O O . TYR A 1 82 ? -6.852 3.748 0.602 1.00 89.94 82 TYR A O 1
ATOM 692 N N . TRP A 1 83 ? -8.609 3.367 1.953 1.00 91.44 83 TRP A N 1
ATOM 693 C CA . TRP A 1 83 ? -7.907 3.491 3.229 1.00 91.44 83 TRP A CA 1
ATOM 694 C C . TRP A 1 83 ? -8.234 2.284 4.098 1.00 91.44 83 TRP A C 1
ATOM 696 O O . TRP A 1 83 ? -9.347 1.771 4.019 1.00 91.44 83 TRP A O 1
ATOM 706 N N . CYS A 1 84 ? -7.283 1.841 4.923 1.00 94.25 84 CYS A N 1
ATOM 707 C CA . CYS A 1 84 ? -7.477 0.681 5.787 1.00 94.25 84 CYS A CA 1
ATOM 708 C C . CYS A 1 84 ? -7.054 0.930 7.234 1.00 94.25 84 CYS A C 1
ATOM 710 O O . CYS A 1 84 ? -6.051 1.596 7.492 1.00 94.25 84 CYS A O 1
ATOM 712 N N . LEU A 1 85 ? -7.776 0.287 8.149 1.00 94.25 85 LEU A N 1
ATOM 713 C CA . LEU A 1 85 ? -7.384 0.013 9.522 1.00 94.25 85 LEU A CA 1
ATOM 714 C C . LEU A 1 85 ? -6.715 -1.352 9.610 1.00 94.25 85 LEU A C 1
ATOM 716 O O . LEU A 1 85 ? -7.214 -2.341 9.067 1.00 94.25 85 LEU A O 1
ATOM 720 N N . ARG A 1 86 ? -5.613 -1.413 10.356 1.00 94.31 86 ARG A N 1
ATOM 721 C CA . ARG A 1 86 ? -4.954 -2.661 10.732 1.00 94.31 86 ARG A CA 1
ATOM 722 C C . ARG A 1 86 ? -4.856 -2.732 12.245 1.00 94.31 86 ARG A C 1
ATOM 724 O O . ARG A 1 86 ? -4.122 -1.950 12.844 1.00 94.31 86 ARG A O 1
ATOM 731 N N . THR A 1 87 ? -5.511 -3.726 12.830 1.00 93.69 87 THR A N 1
ATOM 732 C CA . THR A 1 87 ? -5.496 -3.934 14.280 1.00 93.69 87 THR A CA 1
ATOM 733 C C . THR A 1 87 ? -4.852 -5.268 14.599 1.00 93.69 87 THR A C 1
ATOM 735 O O . THR A 1 87 ? -5.349 -6.304 14.167 1.00 93.69 87 THR A O 1
ATOM 738 N N . ILE A 1 88 ? -3.751 -5.229 15.356 1.00 94.56 88 ILE A N 1
ATOM 739 C CA . ILE A 1 88 ? -3.020 -6.410 15.834 1.00 94.56 88 ILE A CA 1
ATOM 740 C C . ILE A 1 88 ? -2.891 -6.312 17.348 1.00 94.56 88 ILE A C 1
ATOM 742 O O . ILE A 1 88 ? -2.173 -5.459 17.868 1.00 94.56 88 ILE A O 1
ATOM 746 N N . ASN A 1 89 ? -3.586 -7.190 18.055 1.00 90.31 89 ASN A N 1
ATOM 747 C CA . ASN A 1 89 ? -3.527 -7.322 19.503 1.00 90.31 89 ASN A CA 1
ATOM 748 C C . ASN A 1 89 ? -3.768 -8.792 19.905 1.00 90.31 89 ASN A C 1
ATOM 750 O O . ASN A 1 89 ? -4.066 -9.641 19.071 1.00 90.31 89 ASN A O 1
ATOM 754 N N . GLN A 1 90 ? -3.674 -9.109 21.197 1.00 92.50 90 GLN 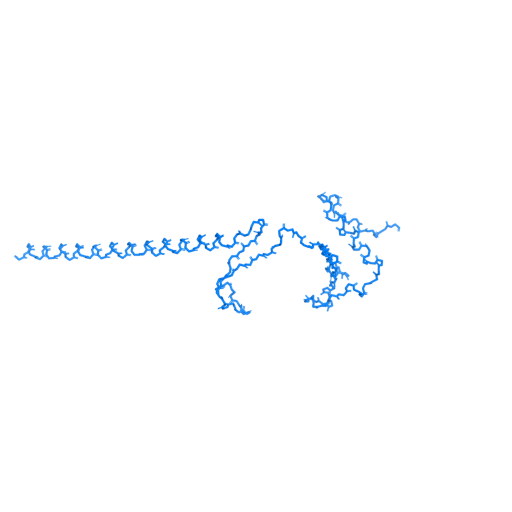A N 1
ATOM 755 C CA . GLN A 1 90 ? -3.864 -10.462 21.734 1.00 92.50 90 GLN A CA 1
ATOM 756 C C . GLN A 1 90 ? -5.235 -11.062 21.372 1.00 92.50 90 GLN A C 1
ATOM 758 O O . GLN A 1 90 ? -5.364 -12.269 21.159 1.00 92.50 90 GLN A O 1
ATOM 763 N N . THR A 1 91 ? -6.265 -10.219 21.294 1.00 91.25 91 THR A N 1
ATOM 764 C CA . THR A 1 91 ? -7.653 -10.634 21.051 1.00 91.25 91 THR A CA 1
ATOM 765 C C . THR A 1 91 ? -8.129 -10.385 19.624 1.00 91.25 91 THR A C 1
ATOM 767 O O . THR A 1 91 ? -8.996 -11.113 19.157 1.00 91.25 91 THR A O 1
ATOM 770 N N . HIS A 1 92 ? -7.551 -9.412 18.918 1.00 93.44 92 HIS A N 1
ATOM 771 C CA . HIS A 1 92 ? -8.021 -8.967 17.607 1.00 93.44 92 HIS A CA 1
ATOM 772 C C . HIS A 1 92 ? -6.878 -8.959 16.607 1.00 93.44 92 HIS A C 1
ATOM 774 O O . HIS A 1 92 ? -5.812 -8.413 16.884 1.00 93.44 92 HIS A O 1
ATOM 780 N N . ASP A 1 93 ? -7.125 -9.526 15.437 1.00 96.75 93 ASP A N 1
ATOM 781 C CA . ASP A 1 93 ? -6.187 -9.500 14.329 1.00 96.75 93 ASP A CA 1
ATOM 782 C C . ASP A 1 93 ? -6.984 -9.353 13.031 1.00 96.75 93 ASP A C 1
ATOM 784 O O . ASP A 1 93 ? -7.425 -10.335 12.449 1.00 96.75 93 ASP A O 1
ATOM 788 N N . PHE A 1 94 ? -7.242 -8.117 12.607 1.00 97.19 94 PHE A N 1
ATOM 789 C CA . PHE A 1 94 ? -8.091 -7.867 11.442 1.00 97.19 94 PHE A CA 1
ATOM 790 C C . PHE A 1 94 ? -7.599 -6.708 10.575 1.00 97.19 94 PHE A C 1
ATOM 792 O O . PHE A 1 94 ? -6.760 -5.891 10.984 1.00 97.19 94 PHE A O 1
ATOM 799 N N . VAL A 1 95 ? -8.148 -6.654 9.362 1.00 97.31 95 VAL A N 1
ATOM 800 C CA . VAL A 1 95 ? -8.010 -5.560 8.399 1.00 97.31 95 VAL A CA 1
ATOM 801 C C . VAL A 1 95 ? -9.402 -5.094 7.990 1.00 97.31 95 VAL A C 1
ATOM 803 O O . VAL A 1 95 ? -10.203 -5.892 7.508 1.00 97.31 95 VAL A O 1
ATOM 806 N N . TYR A 1 96 ? -9.671 -3.801 8.144 1.00 97.50 96 TYR A N 1
ATOM 807 C CA . TYR A 1 96 ? -10.875 -3.140 7.639 1.00 97.50 96 TYR A CA 1
ATOM 808 C C . TYR A 1 96 ? -10.474 -2.101 6.595 1.00 97.50 96 TYR A C 1
ATOM 810 O O . TYR A 1 96 ? -9.526 -1.364 6.837 1.00 97.50 96 TYR A O 1
ATOM 818 N N . CYS A 1 97 ? -11.157 -2.024 5.455 1.00 96.12 97 CYS A N 1
ATOM 819 C CA . CYS A 1 97 ? -10.849 -1.060 4.400 1.00 96.12 97 CYS A CA 1
ATOM 820 C C . CYS A 1 97 ? -12.105 -0.436 3.799 1.00 96.12 97 CYS A C 1
ATOM 822 O O . CYS A 1 97 ? -13.097 -1.126 3.565 1.00 96.12 97 CYS A O 1
ATOM 824 N N . GLU A 1 98 ? -11.996 0.841 3.441 1.00 95.94 98 GLU A N 1
ATOM 825 C CA . GLU A 1 98 ? -13.008 1.593 2.705 1.00 95.94 98 GLU A CA 1
ATOM 826 C C . GLU A 1 98 ? -12.434 2.141 1.411 1.00 95.94 98 GLU A C 1
ATOM 828 O O . GLU A 1 98 ? -11.408 2.827 1.406 1.00 95.94 98 GLU A O 1
ATOM 833 N N . PHE A 1 99 ? -13.123 1.856 0.314 1.00 92.44 99 PHE A N 1
ATOM 834 C CA . PHE A 1 99 ? -12.772 2.312 -1.019 1.00 92.44 99 PHE A CA 1
ATOM 835 C C . PHE A 1 99 ? -13.542 3.588 -1.355 1.00 92.44 99 PHE A C 1
ATOM 837 O O . PHE A 1 99 ? -14.673 3.784 -0.916 1.00 92.44 99 PHE A O 1
ATOM 844 N N . ILE A 1 100 ? -12.975 4.430 -2.220 1.00 89.19 100 ILE A N 1
ATOM 845 C CA . ILE A 1 100 ? -13.642 5.647 -2.722 1.00 89.19 100 ILE A CA 1
ATOM 846 C C . ILE A 1 100 ? -14.983 5.311 -3.403 1.00 89.19 100 ILE A C 1
ATOM 848 O O . ILE A 1 100 ? -15.907 6.117 -3.413 1.00 89.19 100 ILE A O 1
ATOM 852 N N . THR A 1 101 ? -15.116 4.097 -3.942 1.00 89.50 101 THR A N 1
ATOM 853 C CA . THR A 1 101 ? -16.354 3.577 -4.537 1.00 89.50 101 THR A CA 1
ATOM 854 C C . THR A 1 101 ? -17.418 3.182 -3.512 1.00 89.50 101 THR A C 1
ATOM 856 O O . THR A 1 101 ? -18.425 2.607 -3.911 1.00 89.50 101 THR A O 1
ATOM 859 N N . THR A 1 102 ? -17.209 3.439 -2.216 1.00 88.75 102 THR A N 1
ATOM 860 C CA . THR A 1 102 ? -18.042 2.990 -1.078 1.00 88.75 102 THR A CA 1
ATOM 861 C C . THR A 1 102 ? -18.067 1.476 -0.855 1.00 88.75 102 THR A C 1
ATOM 863 O O . THR A 1 102 ? -18.775 0.982 0.019 1.00 88.75 102 THR A O 1
ATOM 866 N N . PHE A 1 103 ? -17.259 0.721 -1.604 1.00 93.94 103 PHE A N 1
ATOM 867 C CA . PHE A 1 103 ? -17.015 -0.681 -1.290 1.00 93.94 103 PHE A CA 1
ATOM 868 C C . PHE A 1 103 ? -16.250 -0.773 0.034 1.00 93.94 103 PHE A C 1
ATOM 870 O O . PHE A 1 103 ? -15.267 -0.062 0.242 1.00 93.94 103 PHE A O 1
ATOM 877 N N . MET A 1 104 ? -16.708 -1.652 0.919 1.00 96.62 104 MET A N 1
ATOM 878 C CA . MET A 1 104 ? -16.099 -1.895 2.222 1.00 96.62 104 MET A CA 1
ATOM 879 C C . MET A 1 104 ? -15.665 -3.351 2.307 1.00 96.62 104 MET A C 1
ATOM 881 O O . MET A 1 104 ? -16.354 -4.249 1.812 1.00 96.62 104 MET A O 1
ATOM 885 N N . SER A 1 105 ? -14.533 -3.595 2.955 1.00 97.00 105 SER A N 1
ATOM 886 C CA . SER A 1 105 ? -14.060 -4.952 3.197 1.00 97.00 105 SER A CA 1
ATOM 887 C C . SER A 1 105 ? -13.550 -5.135 4.611 1.00 97.00 105 SER A C 1
ATOM 889 O O . SER A 1 105 ? -12.816 -4.285 5.110 1.00 97.00 105 SER A O 1
ATOM 891 N N . PHE A 1 106 ? -13.887 -6.269 5.216 1.00 98.19 106 PHE A N 1
ATOM 892 C CA . PHE A 1 106 ? -13.380 -6.683 6.516 1.00 98.19 106 PHE A CA 1
ATOM 893 C C . PHE A 1 106 ? -12.862 -8.118 6.443 1.00 98.19 106 PHE A C 1
ATOM 895 O O . PHE A 1 106 ? -13.549 -8.993 5.913 1.00 98.19 106 PHE A O 1
ATOM 902 N N . TYR A 1 107 ? -11.677 -8.348 7.006 1.00 98.12 107 TYR A N 1
ATOM 903 C CA . TYR A 1 107 ? -11.046 -9.661 7.099 1.00 98.12 107 TYR A CA 1
ATOM 904 C C . TYR A 1 107 ? -10.492 -9.872 8.508 1.00 98.12 107 TYR A C 1
ATOM 906 O O . TYR A 1 107 ? -9.624 -9.116 8.948 1.00 98.12 107 TYR A O 1
ATOM 914 N N . ASP A 1 108 ? -10.965 -10.909 9.196 1.00 96.69 108 ASP A N 1
ATOM 915 C CA . ASP A 1 108 ? -10.364 -11.397 10.439 1.00 96.69 108 ASP A CA 1
ATOM 916 C C . ASP A 1 108 ? -9.258 -12.399 10.096 1.00 96.69 108 ASP A C 1
ATOM 918 O O . ASP A 1 108 ? -9.518 -13.514 9.655 1.00 96.69 108 ASP A O 1
ATOM 922 N N . LEU A 1 109 ? -8.006 -12.003 10.301 1.00 96.56 109 LEU A N 1
ATOM 923 C CA . LEU A 1 109 ? -6.824 -12.779 9.934 1.00 96.56 109 LEU A CA 1
ATOM 924 C C . LEU A 1 109 ? -6.582 -13.979 10.858 1.00 96.56 109 LEU A C 1
ATOM 926 O O . LEU A 1 109 ? -5.779 -14.847 10.517 1.00 96.56 109 LEU A O 1
ATOM 930 N N . ARG A 1 110 ? -7.278 -14.076 12.002 1.00 95.38 110 ARG A N 1
ATOM 931 C CA . ARG A 1 110 ? -7.242 -15.291 12.838 1.00 95.38 110 ARG A CA 1
ATOM 932 C C . ARG A 1 110 ? -8.022 -16.438 12.218 1.00 95.38 110 ARG A C 1
ATOM 934 O O . ARG A 1 110 ? -7.675 -17.593 12.451 1.00 95.38 110 ARG A O 1
ATOM 941 N N . THR A 1 111 ? -9.084 -16.124 11.483 1.00 95.38 111 THR A N 1
ATOM 942 C CA . THR A 1 111 ? -10.001 -17.108 10.898 1.00 95.38 111 THR A CA 1
ATOM 943 C C . THR A 1 111 ? -9.844 -17.218 9.383 1.00 95.38 111 THR A C 1
ATOM 945 O O . THR A 1 111 ? -9.978 -18.313 8.842 1.00 95.38 111 THR A O 1
ATOM 948 N N . ASP A 1 112 ? -9.463 -16.130 8.712 1.00 96.19 112 ASP A N 1
ATOM 949 C CA . ASP A 1 112 ? -9.173 -16.049 7.279 1.00 96.19 112 ASP A CA 1
ATOM 950 C C . ASP A 1 112 ? -7.782 -15.424 7.015 1.00 96.19 112 ASP A C 1
ATOM 952 O O . ASP A 1 112 ? -7.674 -14.277 6.566 1.00 96.19 112 ASP A O 1
ATOM 956 N N . PRO A 1 113 ? -6.680 -16.168 7.261 1.00 95.25 113 PRO A N 1
ATOM 957 C CA . PRO A 1 113 ? -5.310 -15.661 7.098 1.00 95.25 113 PRO A CA 1
ATOM 958 C C . PRO A 1 113 ? -4.957 -15.231 5.669 1.00 95.25 113 PRO A C 1
ATOM 960 O O . PRO A 1 113 ? -3.969 -14.530 5.452 1.00 95.25 113 PRO A O 1
ATOM 963 N N . HIS A 1 114 ? -5.729 -15.693 4.685 1.00 94.94 114 HIS A N 1
ATOM 964 C CA . HIS A 1 114 ? -5.514 -15.419 3.268 1.00 94.94 114 HIS A CA 1
ATOM 965 C C . HIS A 1 114 ? -6.517 -14.413 2.695 1.00 94.94 114 HIS A C 1
ATOM 967 O O . HIS A 1 114 ? -6.450 -14.130 1.499 1.00 94.94 114 HIS A O 1
ATOM 973 N N . GLN A 1 115 ? -7.394 -13.846 3.533 1.00 96.25 115 GLN A N 1
ATOM 974 C CA . GLN A 1 115 ? -8.323 -12.773 3.172 1.00 96.25 115 GLN A CA 1
ATOM 975 C C . GLN A 1 115 ? -9.194 -13.130 1.953 1.00 96.25 115 GLN A C 1
ATOM 977 O O . GLN A 1 115 ? -9.412 -12.312 1.058 1.00 96.25 115 GLN A O 1
ATOM 982 N N . LEU A 1 116 ? -9.645 -14.385 1.884 1.00 95.69 116 LEU A N 1
ATOM 983 C CA . LEU A 1 116 ? -10.388 -14.931 0.750 1.00 95.69 116 LEU A CA 1
ATOM 984 C C . LEU A 1 116 ? -11.869 -14.550 0.778 1.00 95.69 116 LEU A C 1
ATOM 986 O O . LEU A 1 116 ? -12.506 -14.506 -0.277 1.00 95.69 116 LEU A O 1
ATOM 990 N N . ARG A 1 117 ? -12.434 -14.285 1.961 1.00 96.06 117 ARG A N 1
ATOM 991 C CA . ARG A 1 117 ? -13.847 -13.938 2.127 1.00 96.06 117 ARG A CA 1
ATOM 992 C C . ARG A 1 117 ? -13.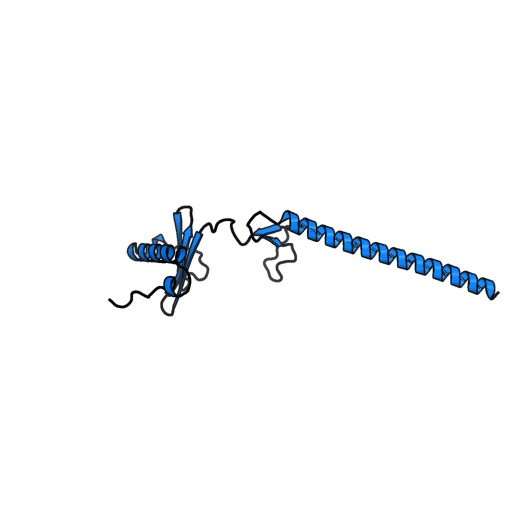982 -12.585 2.811 1.00 96.06 117 ARG A C 1
ATOM 994 O O . ARG A 1 117 ? -13.619 -12.418 3.968 1.00 96.06 117 ARG A O 1
ATOM 1001 N N . ASN A 1 118 ? -14.614 -11.641 2.119 1.00 96.75 118 ASN A N 1
ATOM 1002 C CA . ASN A 1 118 ? -15.040 -10.392 2.738 1.00 96.75 118 ASN A CA 1
ATOM 1003 C C . ASN A 1 118 ? -16.175 -10.665 3.741 1.00 96.75 118 ASN A C 1
ATOM 1005 O O . ASN A 1 118 ? -17.257 -11.092 3.340 1.00 96.75 118 ASN A O 1
ATOM 1009 N N . ALA A 1 119 ? -15.926 -10.404 5.024 1.00 96.62 119 ALA A N 1
ATOM 1010 C CA . ALA A 1 119 ? -16.861 -10.629 6.126 1.00 96.62 119 ALA A CA 1
ATOM 1011 C C . ALA A 1 119 ? -17.507 -9.329 6.643 1.00 96.62 119 ALA A C 1
ATOM 1013 O O . ALA A 1 119 ? -18.045 -9.295 7.745 1.00 96.62 119 ALA A O 1
ATOM 1014 N N . VAL A 1 120 ? -17.477 -8.239 5.863 1.00 96.88 120 VAL A N 1
ATOM 1015 C CA . VAL A 1 120 ? -18.033 -6.940 6.291 1.00 96.88 120 VAL A CA 1
ATOM 1016 C C . VAL A 1 120 ? -19.521 -7.013 6.646 1.00 96.88 120 VAL A C 1
ATOM 1018 O O . VAL A 1 120 ? -19.967 -6.342 7.569 1.00 96.88 120 VAL A O 1
ATOM 1021 N N . THR A 1 121 ? -20.284 -7.863 5.954 1.00 94.94 121 THR A N 1
ATOM 1022 C CA . THR A 1 121 ? -21.717 -8.080 6.204 1.00 94.94 121 THR A CA 1
ATOM 1023 C C . THR A 1 121 ? -21.994 -8.874 7.474 1.00 94.94 121 THR A C 1
ATOM 1025 O O . THR A 1 121 ? -23.117 -8.854 7.967 1.00 94.94 121 THR A O 1
ATOM 1028 N N . ASP A 1 122 ? -20.986 -9.581 7.985 1.00 95.75 122 ASP A N 1
ATOM 1029 C CA . ASP A 1 122 ? -21.102 -10.427 9.171 1.00 95.75 122 ASP A CA 1
ATOM 1030 C C . ASP A 1 122 ? -20.869 -9.608 10.459 1.00 95.75 122 ASP A C 1
ATOM 1032 O O . ASP A 1 122 ? -21.145 -10.077 11.564 1.00 95.75 122 ASP A O 1
ATOM 1036 N N . LEU A 1 123 ? -20.373 -8.370 10.329 1.00 94.75 123 LEU A N 1
ATOM 1037 C CA . LEU A 1 123 ? -20.145 -7.464 11.447 1.00 94.75 123 LEU A CA 1
ATOM 1038 C C . LEU A 1 123 ? -21.446 -6.877 11.996 1.00 94.75 123 LEU A C 1
ATOM 1040 O O . LEU A 1 123 ? -22.383 -6.544 11.271 1.00 94.75 123 LEU A O 1
ATOM 1044 N N . ASN A 1 124 ? -21.454 -6.638 13.306 1.00 96.12 124 ASN A N 1
ATOM 1045 C CA . ASN A 1 124 ? -22.470 -5.797 13.923 1.00 96.12 124 ASN A CA 1
ATOM 1046 C C . ASN A 1 124 ? -22.330 -4.351 13.412 1.00 96.12 124 ASN A C 1
ATOM 1048 O O . ASN A 1 124 ? -21.227 -3.803 13.392 1.00 96.12 124 ASN A O 1
ATOM 1052 N N . TYR A 1 125 ? -23.454 -3.716 13.073 1.00 94.88 125 TYR A N 1
ATOM 1053 C CA . TYR A 1 125 ? -23.499 -2.333 12.594 1.00 94.88 125 TYR A CA 1
ATOM 1054 C C . TYR A 1 125 ? -22.767 -1.340 13.515 1.00 94.88 125 TYR A C 1
ATOM 1056 O O . TYR A 1 125 ? -22.057 -0.466 13.030 1.00 94.88 125 TYR A O 1
ATOM 1064 N N . GLY A 1 126 ? -22.870 -1.499 14.839 1.00 96.44 126 GLY A N 1
ATOM 1065 C CA . GLY A 1 126 ? -22.168 -0.632 15.791 1.00 96.44 126 GLY A CA 1
ATOM 1066 C C . GLY A 1 126 ? -20.644 -0.763 15.717 1.00 96.44 126 GLY A C 1
ATOM 1067 O O . GLY A 1 126 ? -19.937 0.232 15.843 1.00 96.44 126 GLY A O 1
ATOM 1068 N N . VAL A 1 127 ? -20.132 -1.969 15.455 1.00 94.94 127 VAL A N 1
ATOM 1069 C CA . VAL A 1 127 ? -18.692 -2.201 15.254 1.00 94.94 127 VAL A CA 1
ATOM 1070 C C . VAL A 1 127 ? -18.245 -1.603 13.925 1.00 94.94 127 VAL A C 1
ATOM 1072 O O . VAL A 1 127 ? -17.221 -0.930 13.873 1.00 94.94 127 VAL A O 1
ATOM 1075 N N . LEU A 1 128 ? -19.031 -1.791 12.862 1.00 96.00 128 LEU A N 1
ATOM 1076 C CA . LEU A 1 128 ? -18.743 -1.198 11.557 1.00 96.00 128 LEU A CA 1
ATOM 1077 C C . LEU A 1 128 ? -18.673 0.336 11.637 1.00 96.00 128 LEU A C 1
ATOM 1079 O O . LEU A 1 128 ? -17.743 0.933 11.103 1.00 96.00 128 LEU A O 1
ATOM 1083 N N . GLN A 1 129 ? -19.605 0.966 12.360 1.00 96.50 129 GLN A N 1
ATOM 1084 C CA . GLN A 1 129 ? -19.597 2.412 12.580 1.00 96.50 129 GLN A CA 1
ATOM 1085 C C . GLN A 1 129 ? -18.356 2.875 13.358 1.00 96.50 129 GLN A C 1
ATOM 1087 O O . GLN A 1 129 ? -17.727 3.854 12.965 1.00 96.50 129 GLN A O 1
ATOM 1092 N N . GLN A 1 130 ? -17.966 2.166 14.422 1.00 95.31 130 GLN A N 1
ATOM 1093 C CA . GLN A 1 130 ? -16.746 2.487 15.175 1.00 95.31 130 GLN A CA 1
ATOM 1094 C C . GLN A 1 130 ? -15.497 2.418 14.288 1.00 95.31 130 GLN A C 1
ATOM 1096 O O . GLN A 1 130 ? -14.663 3.319 14.331 1.00 95.31 130 GLN A O 1
ATOM 1101 N N . LEU A 1 131 ? -15.391 1.382 13.451 1.00 95.69 131 LEU A N 1
ATOM 1102 C CA . LEU A 1 131 ? -14.288 1.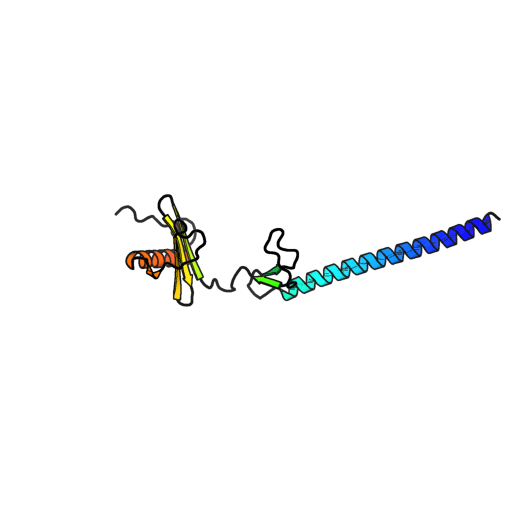233 12.501 1.00 95.69 131 LEU A CA 1
ATOM 1103 C C . LEU A 1 131 ? -14.280 2.356 11.453 1.00 95.69 131 LEU A C 1
ATOM 1105 O O . LEU A 1 131 ? -13.215 2.861 11.107 1.00 95.69 131 LEU A O 1
ATOM 1109 N N . HIS A 1 132 ? -15.446 2.781 10.966 1.00 95.75 132 HIS A N 1
ATOM 1110 C CA . HIS A 1 132 ? -15.550 3.923 10.057 1.00 95.75 132 HIS A CA 1
ATOM 1111 C C . HIS A 1 132 ? -15.038 5.219 10.709 1.00 95.75 132 HIS A C 1
ATOM 1113 O O . HIS A 1 132 ? -14.173 5.898 10.156 1.00 95.75 132 HIS A O 1
ATOM 1119 N N . GLU A 1 133 ? -15.512 5.537 11.917 1.00 94.75 133 GLU A N 1
ATOM 1120 C CA . GLU A 1 133 ? -15.105 6.738 12.661 1.00 94.75 133 GLU A CA 1
ATOM 1121 C C . GLU A 1 133 ? -13.600 6.737 12.986 1.00 94.75 133 GLU A C 1
ATOM 1123 O O . GLU A 1 133 ? -12.918 7.756 12.840 1.00 94.75 133 GLU A O 1
ATOM 1128 N N . GLU A 1 134 ? -13.059 5.581 13.377 1.00 93.31 134 GLU A N 1
ATOM 1129 C CA . GLU A 1 134 ? -11.631 5.390 13.636 1.00 93.31 134 GLU A CA 1
ATOM 1130 C C . GLU A 1 134 ? -10.787 5.609 12.370 1.00 93.31 134 GLU A C 1
ATOM 1132 O O . GLU A 1 134 ? -9.739 6.264 12.413 1.00 93.31 134 GLU A O 1
ATOM 1137 N N . LEU A 1 135 ? -11.259 5.114 11.224 1.00 93.50 135 LEU A N 1
ATOM 1138 C CA . LEU A 1 135 ? -10.594 5.304 9.941 1.00 93.50 135 LEU A CA 1
ATOM 1139 C C . LEU A 1 135 ? -10.611 6.773 9.505 1.00 93.50 135 LEU A C 1
ATOM 1141 O O . LEU A 1 135 ? -9.573 7.279 9.082 1.00 93.50 135 LEU A O 1
ATOM 1145 N N . GLU A 1 136 ? -11.736 7.477 9.643 1.00 92.69 136 GLU A N 1
ATOM 1146 C CA . GLU A 1 136 ? -11.840 8.914 9.343 1.00 92.69 136 GLU A CA 1
ATOM 1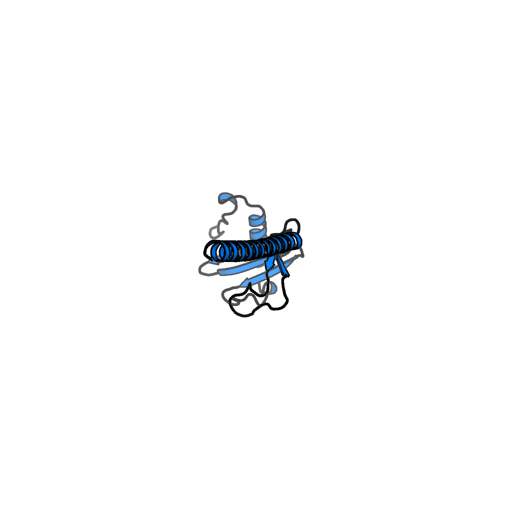147 C C . GLU A 1 136 ? -10.913 9.767 10.220 1.00 92.69 136 GLU A C 1
ATOM 1149 O O . GLU A 1 136 ? -10.223 10.668 9.726 1.00 92.69 136 GLU A O 1
ATOM 1154 N N . LEU A 1 137 ? -10.809 9.444 11.513 1.00 91.25 137 LEU A N 1
ATOM 1155 C CA . LEU A 1 137 ? -9.840 10.085 12.397 1.00 91.25 137 LEU A CA 1
ATOM 1156 C C . LEU A 1 137 ? -8.408 9.856 11.896 1.00 91.25 137 LEU A C 1
ATOM 1158 O O . LEU A 1 137 ? -7.630 10.804 11.778 1.00 91.25 137 LEU A O 1
ATOM 1162 N N . MET A 1 138 ? -8.056 8.618 11.545 1.00 89.31 138 MET A N 1
ATOM 1163 C CA . MET A 1 138 ? -6.704 8.307 11.078 1.00 89.31 138 MET A CA 1
ATOM 1164 C C . MET A 1 138 ? -6.369 8.867 9.692 1.00 89.31 138 MET A C 1
ATOM 1166 O O . MET A 1 138 ? -5.194 9.092 9.402 1.00 89.31 138 MET A O 1
ATOM 1170 N N . LYS A 1 139 ? -7.366 9.165 8.848 1.00 89.31 139 LYS A N 1
ATOM 1171 C CA . LYS A 1 139 ? -7.152 9.897 7.585 1.00 89.31 139 LYS A CA 1
ATOM 1172 C C . LYS A 1 139 ? -6.676 11.334 7.821 1.00 89.31 139 LYS A C 1
ATOM 1174 O O . LYS A 1 139 ? -5.981 11.887 6.968 1.00 89.31 139 LYS A O 1
ATOM 1179 N N . THR A 1 140 ? -7.074 11.952 8.934 1.00 89.56 140 THR A N 1
ATOM 1180 C CA . THR A 1 140 ? -6.884 13.393 9.180 1.00 89.56 140 THR A CA 1
ATOM 1181 C C . THR A 1 140 ? -5.829 13.710 10.238 1.00 89.56 140 THR A C 1
ATOM 1183 O O . THR A 1 140 ? -5.219 14.782 10.174 1.00 89.56 140 THR A O 1
ATOM 1186 N N . CYS A 1 141 ? -5.593 12.794 11.179 1.00 91.00 141 CYS A N 1
ATOM 1187 C CA . CYS A 1 141 ? -4.693 12.994 12.309 1.00 91.00 141 CYS A CA 1
ATOM 1188 C C . CYS A 1 141 ? -3.244 13.270 11.871 1.00 91.00 141 CYS A C 1
ATOM 1190 O O . CYS A 1 141 ? -2.765 12.775 10.844 1.00 91.00 141 CYS A O 1
ATOM 1192 N N . ARG A 1 142 ? -2.505 14.047 12.673 1.00 89.50 142 ARG A N 1
ATOM 1193 C CA . ARG A 1 142 ? -1.091 14.342 12.423 1.00 89.50 142 ARG A CA 1
ATOM 1194 C C . ARG A 1 142 ? -0.222 14.047 13.634 1.00 89.50 142 ARG A C 1
ATOM 1196 O O . ARG A 1 142 ? -0.381 14.586 14.724 1.00 89.50 142 ARG A O 1
ATOM 1203 N N . GLY A 1 143 ? 0.797 13.225 13.400 1.00 85.88 143 GLY A N 1
ATOM 1204 C CA . GLY A 1 143 ? 1.769 12.875 14.427 1.00 85.88 143 GLY A CA 1
ATOM 1205 C C . GLY A 1 143 ? 1.178 12.024 15.554 1.00 85.88 143 GLY A C 1
ATOM 1206 O O . GLY A 1 143 ? -0.006 11.704 15.605 1.00 85.88 143 GLY A O 1
ATOM 1207 N N . ARG A 1 144 ? 2.045 11.616 16.481 1.00 84.81 144 ARG A N 1
ATOM 1208 C CA . ARG A 1 144 ? 1.692 10.630 17.511 1.00 84.81 144 ARG A CA 1
ATOM 1209 C C . ARG A 1 144 ? 0.591 11.104 18.461 1.00 84.81 144 ARG A C 1
ATOM 1211 O O . ARG A 1 144 ? -0.180 10.278 18.924 1.00 84.81 144 ARG A O 1
ATOM 1218 N N . GLN A 1 145 ? 0.550 12.391 18.794 1.00 83.19 145 GLN A N 1
ATOM 1219 C CA . GLN A 1 145 ? -0.378 12.905 19.807 1.00 83.19 145 GLN A CA 1
ATOM 1220 C C . GLN A 1 145 ? -1.834 12.884 19.330 1.00 83.19 145 GLN A C 1
ATOM 1222 O O . GLN A 1 145 ? -2.718 12.606 20.132 1.00 83.19 145 GLN A O 1
ATOM 1227 N N . GLU A 1 146 ? -2.067 13.121 18.037 1.00 84.81 146 GLU A N 1
ATOM 1228 C CA . GLU A 1 146 ? -3.404 13.117 17.434 1.00 84.81 146 GLU A CA 1
ATOM 1229 C C . GLU A 1 146 ? -3.794 11.730 16.904 1.00 84.81 146 GLU A C 1
ATOM 1231 O O . GLU A 1 146 ? -4.957 11.351 16.979 1.00 84.81 146 GLU A O 1
ATOM 1236 N N . CYS A 1 147 ? -2.828 10.959 16.385 1.00 83.81 147 CYS A N 1
ATOM 1237 C CA . CYS A 1 147 ? -3.077 9.641 15.790 1.00 83.81 147 CYS A CA 1
ATOM 1238 C C . CYS A 1 147 ? -3.057 8.478 16.788 1.00 83.81 147 CYS A C 1
ATOM 1240 O O . CYS A 1 147 ? -3.415 7.358 16.430 1.00 83.81 147 CYS A O 1
ATOM 1242 N N . ALA A 1 148 ? -2.589 8.690 18.022 1.00 80.62 148 ALA A N 1
ATOM 1243 C CA . ALA A 1 148 ? -2.676 7.662 19.048 1.00 80.62 148 ALA A CA 1
ATOM 1244 C C . ALA A 1 148 ? -4.140 7.514 19.460 1.00 80.62 148 ALA A C 1
ATOM 1246 O O . ALA A 1 148 ? -4.649 8.287 20.272 1.00 80.62 148 ALA A O 1
ATOM 1247 N N . LEU A 1 149 ? -4.798 6.500 18.901 1.00 67.88 149 LEU A N 1
ATOM 1248 C CA . LEU A 1 149 ? -6.118 6.070 19.328 1.00 67.88 149 LEU A CA 1
ATOM 1249 C C . LEU A 1 149 ? -6.064 5.817 20.832 1.00 67.88 149 LEU A C 1
ATOM 1251 O O . LEU A 1 149 ? -5.450 4.858 21.307 1.00 67.88 149 LEU A O 1
ATOM 1255 N N . ARG A 1 150 ? -6.661 6.726 21.606 1.00 60.91 150 ARG A N 1
ATOM 1256 C CA . ARG A 1 150 ? -6.900 6.482 23.022 1.00 60.91 150 ARG A CA 1
ATOM 1257 C C . ARG A 1 150 ? -7.954 5.396 23.039 1.00 60.91 150 ARG A C 1
ATOM 1259 O O . ARG A 1 150 ? -9.124 5.699 22.848 1.00 60.91 150 ARG A O 1
ATOM 1266 N N . SER A 1 151 ? -7.523 4.150 23.206 1.00 52.19 151 SER A N 1
ATOM 1267 C CA . SER A 1 151 ? -8.401 3.015 23.454 1.00 52.19 151 SER A CA 1
ATOM 1268 C C . SER A 1 151 ? -9.444 3.452 24.476 1.00 52.19 151 SER A C 1
ATOM 1270 O O . SER A 1 151 ? -9.113 3.683 25.642 1.00 52.19 151 SER A O 1
ATOM 1272 N N . SER A 1 152 ? -10.680 3.634 24.025 1.00 46.81 152 SER A N 1
ATOM 1273 C CA . SER A 1 152 ? -11.850 3.992 24.821 1.00 46.81 152 SER A CA 1
ATOM 1274 C C . SER A 1 152 ? -12.291 2.783 25.650 1.00 46.81 152 SER A C 1
ATOM 1276 O O . SER A 1 152 ? -13.428 2.338 25.612 1.00 46.81 152 SER A O 1
ATOM 1278 N N . ALA A 1 153 ? -11.359 2.248 26.433 1.00 38.81 153 ALA A N 1
ATOM 1279 C CA . ALA A 1 153 ? -11.601 1.362 27.551 1.00 38.81 153 ALA A CA 1
ATOM 1280 C C . ALA A 1 153 ? -11.250 2.166 28.803 1.00 38.81 153 ALA A C 1
ATOM 1282 O O . ALA A 1 153 ? -10.125 2.082 29.283 1.00 38.81 153 ALA A O 1
ATOM 1283 N N . THR A 1 154 ? -12.162 3.055 29.210 1.00 34.47 154 THR A N 1
ATOM 1284 C CA . THR A 1 154 ? -12.452 3.549 30.576 1.00 34.47 154 THR A CA 1
ATOM 1285 C C . THR A 1 154 ? -13.194 4.887 30.451 1.00 34.47 154 THR A C 1
ATOM 1287 O O . THR A 1 154 ? -12.589 5.963 30.468 1.00 34.47 154 THR A O 1
ATOM 1290 N N . ARG A 1 155 ? -14.519 4.826 30.335 1.00 33.16 155 ARG A N 1
ATOM 1291 C CA . ARG A 1 155 ? -15.404 5.740 31.055 1.00 33.16 155 ARG A CA 1
ATOM 1292 C C . ARG A 1 155 ? -16.653 4.971 31.457 1.00 33.16 155 ARG A C 1
ATOM 1294 O O . ARG A 1 155 ? -17.098 4.150 30.629 1.00 33.16 155 ARG A O 1
#

Organism: Elysia chlorotica (NCBI:txid188477)

Radius of gyration: 30.98 Å; chains: 1; bounding box: 90×35×74 Å

Sequence (155 aa):
MILIIMMWLMITMSVMMMMMKMMLRRMKLMMMLKVKRKRKSKKTCHTQNMNCFTHDNDHWKTPPYWNYGPFCFCSNANNNTYWCLRTINQTHDFVYCEFITTFMSFYDLRTDPHQLRNAVTDLNYGVLQQLHEELELMKTCRGRQECALRSSATR

InterPro domains:
  IPR017850 Alkaline-phosphatase-like, core domain superfamily [SSF53649] (57-144)